Protein AF-A0A072TYT0-F1 (afdb_monomer_lite)

Foldseek 3Di:
DDDDDDPLPALDPDPPPDDDDDDDDDDDDDDPPPPDDDPDPPPPDPDDDDDDDDDDDDPDDPDQADEDDCPPAFWDFPDDPLVLLCVLCVVRVQPDHSVQLVVQLVVLVPDDDDPCQCPPDPSLNVQLVSNCSSRVDNDPVSSVVSVVCVVDPSRTGGPPCPVVVVVVCVVVVHHYD

InterPro domains:
  IPR036412 HAD-like superfamily [SSF56784] (63-174)
  IPR044924 HAD-superfamily hydrolase, subfamily IA, REG-2-like, capping domain superfamily [G3DSA:1.10.150.720] (79-151)

Organism: Medicago truncatula (NCBI:txid3880)

Sequence (177 aa):
MGTSYTVMMRCSPSNSLFKALKPNFRNSNLVPNSSLPFFSSTQINKGASRCSHSHGGGTGRAYDALLLDAGGTLLQLANPVEDTYATIGSKYGLTVNPAKIKQGFKRAFSAQWSEKLRYQGDGRPFWKFVVSEATGCGDEDFFEEVYEYYAKGDAWHLPNGAFDTMTLLKDAGGQIN

Structure (mmCIF, N/CA/C/O backbone):
data_AF-A0A072TYT0-F1
#
_entry.id   AF-A0A072TYT0-F1
#
loop_
_atom_site.group_PDB
_atom_site.id
_atom_site.type_symbol
_atom_site.label_atom_id
_atom_site.label_alt_id
_atom_site.label_comp_id
_atom_site.label_asym_id
_atom_site.label_entity_id
_atom_site.label_seq_id
_atom_site.pdbx_PDB_ins_code
_atom_site.Cartn_x
_atom_site.Cartn_y
_atom_site.Cartn_z
_atom_site.occupancy
_atom_site.B_iso_or_equiv
_atom_site.auth_seq_id
_atom_site.auth_comp_id
_atom_site.auth_asym_id
_atom_site.auth_atom_id
_atom_site.pdbx_PDB_model_num
ATOM 1 N N . MET A 1 1 ? 3.814 -3.051 45.768 1.00 38.78 1 MET A N 1
ATOM 2 C CA . MET A 1 1 ? 3.400 -3.643 44.478 1.00 38.78 1 MET A CA 1
ATOM 3 C C . MET A 1 1 ? 2.274 -2.787 43.925 1.00 38.78 1 MET A C 1
ATOM 5 O O . MET A 1 1 ? 1.134 -2.965 44.323 1.00 38.78 1 MET A O 1
ATOM 9 N N . GLY A 1 2 ? 2.615 -1.765 43.138 1.00 33.41 2 GLY A N 1
ATOM 10 C CA . GLY A 1 2 ? 1.630 -0.891 42.501 1.00 33.41 2 GLY A CA 1
ATOM 11 C C . GLY A 1 2 ? 1.344 -1.414 41.102 1.00 33.41 2 GLY A C 1
ATOM 12 O O . GLY A 1 2 ? 2.236 -1.412 40.259 1.00 33.41 2 GLY A O 1
ATOM 13 N N . THR A 1 3 ? 0.137 -1.914 40.873 1.00 35.81 3 THR A N 1
ATOM 14 C CA . THR A 1 3 ? -0.357 -2.271 39.544 1.00 35.81 3 THR A CA 1
ATOM 15 C C . THR A 1 3 ? -0.676 -0.986 38.785 1.00 35.81 3 THR A C 1
ATOM 17 O O . THR A 1 3 ? -1.641 -0.289 39.090 1.00 35.81 3 THR A O 1
ATOM 20 N N . SER A 1 4 ? 0.176 -0.647 37.817 1.00 33.88 4 SER A N 1
ATOM 21 C CA . SER A 1 4 ? -0.088 0.423 36.859 1.00 33.88 4 SER A CA 1
ATOM 22 C C . SER A 1 4 ? -1.063 -0.112 35.813 1.00 33.88 4 SER A C 1
ATOM 24 O O . SER A 1 4 ? -0.737 -1.038 35.072 1.00 33.88 4 SER A O 1
ATOM 26 N N . TYR A 1 5 ? -2.287 0.412 35.802 1.00 36.38 5 TYR A N 1
ATOM 27 C CA . TYR A 1 5 ? -3.292 0.070 34.803 1.00 36.38 5 TYR A CA 1
ATOM 28 C C . TYR A 1 5 ? -2.977 0.823 33.509 1.00 36.38 5 TYR A C 1
ATOM 30 O O . TYR A 1 5 ? -3.154 2.038 33.433 1.00 36.38 5 TYR A O 1
ATOM 38 N N . THR A 1 6 ? -2.526 0.100 32.486 1.00 38.19 6 THR A N 1
ATOM 39 C CA . THR A 1 6 ? -2.489 0.596 31.109 1.00 38.19 6 THR A CA 1
ATOM 40 C C . THR A 1 6 ? -3.921 0.907 30.675 1.00 38.19 6 THR A C 1
ATOM 42 O O . THR A 1 6 ? -4.765 0.011 30.591 1.00 38.19 6 THR A O 1
ATOM 45 N N . VAL A 1 7 ? -4.221 2.180 30.419 1.00 38.41 7 VAL A N 1
ATOM 46 C CA . VAL A 1 7 ? -5.467 2.585 29.762 1.00 38.41 7 VAL A CA 1
ATOM 47 C C . VAL A 1 7 ? -5.368 2.142 28.304 1.00 38.41 7 VAL A C 1
ATOM 49 O O . VAL A 1 7 ? -4.802 2.838 27.470 1.00 38.41 7 VAL A O 1
ATOM 52 N N . MET A 1 8 ? -5.905 0.960 28.003 1.00 41.47 8 MET A N 1
ATOM 53 C CA . MET A 1 8 ? -6.209 0.548 26.633 1.00 41.47 8 MET A CA 1
ATOM 54 C C . MET A 1 8 ? -7.236 1.540 26.074 1.00 41.47 8 MET A C 1
ATOM 56 O O . MET A 1 8 ? -8.411 1.490 26.459 1.00 41.47 8 MET A O 1
ATOM 60 N N . MET A 1 9 ? -6.821 2.440 25.177 1.00 50.81 9 MET A N 1
ATOM 61 C CA . MET A 1 9 ? -7.755 3.129 24.283 1.00 50.81 9 MET A CA 1
ATOM 62 C C . MET A 1 9 ? -8.353 2.071 23.354 1.00 50.81 9 MET A C 1
ATOM 64 O O . MET A 1 9 ? -7.876 1.830 22.253 1.00 50.81 9 MET A O 1
ATOM 68 N N . ARG A 1 10 ? -9.388 1.375 23.832 1.00 51.88 10 ARG A N 1
ATOM 69 C CA . ARG A 1 10 ? -10.108 0.376 23.042 1.00 51.88 10 ARG A CA 1
ATOM 70 C C . ARG A 1 10 ? -10.612 1.031 21.760 1.00 51.88 10 ARG A C 1
ATOM 72 O O . ARG A 1 10 ? -11.277 2.070 21.845 1.00 51.88 10 ARG A O 1
ATOM 79 N N . CYS A 1 11 ? -10.357 0.386 20.614 1.00 47.34 11 CYS A N 1
ATOM 80 C CA . CYS A 1 11 ? -11.014 0.697 19.347 1.00 47.34 11 CYS A CA 1
ATOM 81 C C . CYS A 1 11 ? -12.530 0.703 19.610 1.00 47.34 11 CYS A C 1
ATOM 83 O O . CYS A 1 11 ? -13.169 -0.338 19.776 1.00 47.34 11 CYS A O 1
ATOM 85 N N . SER A 1 12 ? -13.093 1.893 19.776 1.00 47.91 12 SER A N 1
ATOM 86 C CA . SER A 1 12 ? -14.506 2.052 20.082 1.00 47.91 12 SER A CA 1
ATOM 87 C C . SER A 1 12 ? -15.278 2.016 18.767 1.00 47.91 12 SER A C 1
ATOM 89 O O . SER A 1 12 ? -14.777 2.517 17.758 1.00 47.91 12 SER A O 1
ATOM 91 N N . PRO A 1 13 ? -16.508 1.478 18.737 1.00 42.19 13 PRO A N 1
ATOM 92 C CA . PRO A 1 13 ? -17.416 1.710 17.624 1.00 42.19 13 PRO A CA 1
ATOM 93 C C . PRO A 1 13 ? -17.869 3.179 17.673 1.00 42.19 13 PRO A C 1
ATOM 95 O O . PRO A 1 13 ? -18.940 3.513 18.175 1.00 42.19 13 PRO A O 1
ATOM 98 N N . SER A 1 14 ? -17.004 4.088 17.230 1.00 45.28 14 SER A N 1
ATOM 99 C CA . SER A 1 14 ? -17.229 5.528 17.316 1.00 45.28 14 SER A CA 1
ATOM 100 C C . SER A 1 14 ? -18.138 5.987 16.177 1.00 45.28 14 SER A C 1
ATOM 102 O O . SER A 1 14 ? -17.724 6.059 15.022 1.00 45.28 14 SER A O 1
ATOM 104 N N . ASN A 1 15 ? -19.376 6.354 16.519 1.00 41.38 15 ASN A N 1
ATOM 105 C CA . ASN A 1 15 ? -20.194 7.271 15.728 1.00 41.38 15 ASN A CA 1
ATOM 106 C C . ASN A 1 15 ? -19.494 8.638 15.701 1.00 41.38 15 ASN A C 1
ATOM 108 O O . ASN A 1 15 ? -19.655 9.443 16.619 1.00 41.38 15 ASN A O 1
ATOM 112 N N . SER A 1 16 ? -18.713 8.914 14.660 1.00 42.22 16 SER A N 1
ATOM 113 C CA . SER A 1 16 ? -18.152 10.242 14.423 1.00 42.22 16 SER A CA 1
ATOM 114 C C . SER A 1 16 ? -19.252 11.198 13.942 1.00 42.22 16 SER A C 1
ATOM 116 O O . SER A 1 16 ? -19.535 11.341 12.754 1.00 42.22 16 SER A O 1
ATOM 118 N N . LEU A 1 17 ? -19.901 11.869 14.897 1.00 37.41 17 LEU A N 1
ATOM 119 C CA . LEU A 1 17 ? -20.745 13.038 14.651 1.00 37.41 17 LEU A CA 1
ATOM 120 C C . LEU A 1 17 ? -19.859 14.252 14.334 1.00 37.41 17 LEU A C 1
ATOM 122 O O . LEU A 1 17 ? -19.631 15.107 15.187 1.00 37.41 17 LEU A O 1
ATOM 126 N N . PHE A 1 18 ? -19.399 14.362 13.089 1.00 41.69 18 PHE A N 1
ATOM 127 C CA . PHE A 1 18 ? -18.968 15.645 12.536 1.00 41.69 18 PHE A CA 1
ATOM 128 C C . PHE A 1 18 ? -20.063 16.181 11.614 1.00 41.69 18 PHE A C 1
ATOM 130 O O . PHE A 1 18 ? -20.494 15.526 10.665 1.00 41.69 18 PHE A O 1
ATOM 137 N N . LYS A 1 19 ? -20.571 17.371 11.957 1.00 34.31 19 LYS A N 1
ATOM 138 C CA . LYS A 1 19 ? -21.636 18.076 11.237 1.00 34.31 19 LYS A CA 1
ATOM 139 C C . LYS A 1 19 ? -21.256 18.245 9.766 1.00 34.31 19 LYS A C 1
ATOM 141 O O . LYS A 1 19 ? -20.299 18.939 9.437 1.00 34.31 19 LYS A O 1
ATOM 146 N N . ALA A 1 20 ? -22.065 17.650 8.896 1.00 32.47 20 ALA A N 1
ATOM 147 C CA . ALA A 1 20 ? -22.017 17.861 7.461 1.00 32.47 20 ALA A CA 1
ATOM 148 C C . ALA A 1 20 ? -22.417 19.305 7.125 1.00 32.47 20 ALA A C 1
ATOM 150 O O . ALA A 1 20 ? -23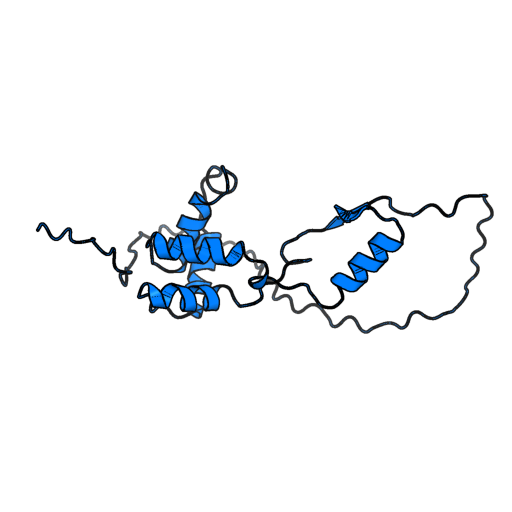.586 19.677 7.236 1.00 32.47 20 ALA A O 1
ATOM 151 N N . LEU A 1 21 ? -21.460 20.105 6.663 1.00 35.94 21 LEU A N 1
ATOM 152 C CA . LEU A 1 21 ? -21.752 21.259 5.821 1.00 35.94 21 LEU A CA 1
ATOM 153 C C . LEU A 1 21 ? -21.708 20.774 4.369 1.00 35.94 21 LEU A C 1
ATOM 155 O O . LEU A 1 21 ? -20.644 20.477 3.834 1.00 35.94 21 LEU A O 1
ATOM 159 N N . LYS A 1 22 ? -22.883 20.644 3.740 1.00 42.59 22 LYS A N 1
ATOM 160 C CA . LYS A 1 22 ? -22.979 20.484 2.280 1.00 42.59 22 LYS A CA 1
ATOM 161 C C . LYS A 1 22 ? -22.523 21.789 1.618 1.00 42.59 22 LYS A C 1
ATOM 163 O O . LYS A 1 22 ? -22.939 22.857 2.068 1.00 42.59 22 LYS A O 1
ATOM 168 N N . PRO A 1 23 ? -21.789 21.709 0.497 1.00 33.16 23 PRO A N 1
ATOM 169 C CA . PRO A 1 23 ? -22.447 22.142 -0.734 1.00 33.16 23 PRO A CA 1
ATOM 170 C C . PRO A 1 23 ? -22.116 21.318 -1.994 1.00 33.16 23 PRO A C 1
ATOM 172 O O . PRO A 1 23 ? -21.015 20.828 -2.201 1.00 33.16 23 PRO A O 1
ATOM 175 N N . ASN A 1 24 ? -23.160 21.222 -2.818 1.00 30.12 24 ASN A N 1
ATOM 176 C CA . ASN A 1 24 ? -23.264 21.092 -4.274 1.00 30.12 24 ASN A CA 1
ATOM 177 C C . ASN A 1 24 ? -22.165 20.396 -5.096 1.00 30.12 24 ASN A C 1
ATOM 179 O O . ASN A 1 24 ? -21.070 20.898 -5.329 1.00 30.12 24 ASN A O 1
ATOM 183 N N . PHE A 1 25 ? -22.613 19.286 -5.680 1.00 35.62 25 PHE A N 1
ATOM 184 C CA . PHE A 1 25 ? -22.009 18.500 -6.742 1.00 35.62 25 PHE A CA 1
ATOM 185 C C . PHE A 1 25 ? -21.487 19.338 -7.921 1.00 35.62 25 PHE A C 1
ATOM 187 O O . PHE A 1 25 ? -22.248 20.023 -8.606 1.00 35.62 25 PHE A O 1
ATOM 194 N N . ARG A 1 26 ? -20.212 19.129 -8.258 1.00 30.28 26 ARG A N 1
ATOM 195 C CA . ARG A 1 26 ? -19.768 19.042 -9.652 1.00 30.28 26 ARG A CA 1
ATOM 196 C C . ARG A 1 26 ? -19.045 17.717 -9.839 1.00 30.28 26 ARG A C 1
ATOM 198 O O . ARG A 1 26 ? -18.114 17.386 -9.117 1.00 30.28 26 ARG A O 1
ATOM 205 N N . ASN A 1 27 ? -19.578 16.949 -10.776 1.00 37.03 27 ASN A N 1
ATOM 206 C CA . ASN A 1 27 ? -19.168 15.604 -11.124 1.00 37.03 27 ASN A CA 1
ATOM 207 C C . ASN A 1 27 ? -17.787 15.649 -11.793 1.00 37.03 27 ASN A C 1
ATOM 209 O O . ASN A 1 27 ? -17.645 16.245 -12.858 1.00 37.03 27 ASN A O 1
ATOM 213 N N . SER A 1 28 ? -16.797 14.984 -11.211 1.00 31.64 28 SER A N 1
ATOM 214 C CA . SER A 1 28 ? -15.591 14.564 -11.924 1.00 31.64 28 SER A CA 1
ATOM 215 C C . SER A 1 28 ? -15.431 13.067 -11.699 1.00 31.64 28 SER A C 1
ATOM 217 O O . SER A 1 28 ? -14.848 12.615 -10.717 1.00 31.64 28 SER A O 1
ATOM 219 N N . ASN A 1 29 ? -16.041 12.306 -12.608 1.00 39.91 29 ASN A N 1
ATOM 220 C CA . ASN A 1 29 ? -15.828 10.875 -12.761 1.00 39.91 29 ASN A CA 1
ATOM 221 C C . ASN A 1 29 ? -14.350 10.621 -13.061 1.00 39.91 29 ASN A C 1
ATOM 223 O O . ASN A 1 29 ? -13.937 10.800 -14.200 1.00 39.91 29 ASN A O 1
ATOM 227 N N . LEU A 1 30 ? -13.579 10.168 -12.077 1.00 33.78 30 LEU A N 1
ATOM 228 C CA . LEU A 1 30 ? -12.327 9.450 -12.312 1.00 33.78 30 LEU A CA 1
ATOM 229 C C . LEU A 1 30 ? -12.187 8.358 -11.256 1.00 33.78 30 LEU A C 1
ATOM 231 O O . LEU A 1 30 ? -11.490 8.487 -10.256 1.00 33.78 30 LEU A O 1
ATOM 235 N N . VAL A 1 31 ? -12.880 7.255 -11.509 1.00 49.81 31 VAL A N 1
ATOM 236 C CA . VAL A 1 31 ? -12.390 5.945 -11.099 1.00 49.81 31 VAL A CA 1
ATOM 237 C C . VAL A 1 31 ? -11.995 5.249 -12.394 1.00 49.81 31 VAL A C 1
ATOM 239 O O . VAL A 1 31 ? -12.890 4.839 -13.133 1.00 49.81 31 VAL A O 1
ATOM 242 N N . PRO A 1 32 ? -10.707 5.094 -12.726 1.00 37.94 32 PRO A N 1
ATOM 243 C CA . PRO A 1 32 ? -10.327 4.077 -13.676 1.00 37.94 32 PRO A CA 1
ATOM 244 C C . PRO A 1 32 ? -10.191 2.782 -12.885 1.00 37.94 32 PRO A C 1
ATOM 246 O O . PRO A 1 32 ? -9.249 2.566 -12.127 1.00 37.94 32 PRO A O 1
ATOM 249 N N . ASN A 1 33 ? -11.191 1.930 -13.064 1.00 39.81 33 ASN A N 1
ATOM 250 C CA . ASN A 1 33 ? -11.026 0.495 -12.965 1.00 39.81 33 ASN A CA 1
ATOM 251 C C . ASN A 1 33 ? -9.893 0.122 -13.940 1.00 39.81 33 ASN A C 1
ATOM 253 O O . ASN A 1 33 ? -10.076 0.236 -15.152 1.00 39.81 33 ASN A O 1
ATOM 257 N N . SER A 1 34 ? -8.706 -0.232 -13.450 1.00 37.91 34 SER A N 1
ATOM 258 C CA . SER A 1 34 ? -7.569 -0.605 -14.298 1.00 37.91 34 SER A CA 1
ATOM 259 C C . SER A 1 34 ? -7.720 -2.045 -14.789 1.00 37.91 34 SER A C 1
ATOM 261 O O . SER A 1 34 ? -6.940 -2.936 -14.470 1.00 37.91 34 SER A O 1
ATOM 263 N N . SER A 1 35 ? -8.742 -2.281 -15.608 1.00 41.22 35 SER A N 1
ATOM 264 C CA . SER A 1 35 ? -8.712 -3.376 -16.575 1.00 41.22 35 SER A CA 1
ATOM 265 C C . SER A 1 35 ? -7.863 -2.898 -17.751 1.00 41.22 35 SER A C 1
ATOM 267 O O . SER A 1 35 ? -8.382 -2.315 -18.701 1.00 41.22 35 SER A O 1
ATOM 269 N N . LEU A 1 36 ? -6.541 -3.054 -17.656 1.00 41.66 36 LEU A N 1
ATOM 270 C CA . LEU A 1 36 ? -5.680 -2.853 -18.818 1.00 41.66 36 LEU A CA 1
ATOM 271 C C . LEU A 1 36 ? -5.928 -3.990 -19.823 1.00 41.66 36 LEU A C 1
ATOM 273 O O . LEU A 1 36 ? -6.156 -5.131 -19.412 1.00 41.66 36 LEU A O 1
ATOM 277 N N . PRO A 1 37 ? -5.923 -3.694 -21.132 1.00 32.41 37 PRO A N 1
ATOM 278 C CA . PRO A 1 37 ? -6.161 -4.695 -22.154 1.00 32.41 37 PRO A CA 1
ATOM 279 C C . PRO A 1 37 ? -5.028 -5.721 -22.135 1.00 32.41 37 PRO A C 1
ATOM 281 O O . PRO A 1 37 ? -3.860 -5.393 -21.933 1.00 32.41 37 PRO A O 1
ATOM 284 N N . PHE A 1 38 ? -5.399 -6.975 -22.362 1.00 34.44 38 PHE A N 1
ATOM 285 C CA . PHE A 1 38 ? -4.483 -8.077 -22.604 1.00 34.44 38 PHE A CA 1
ATOM 286 C C . PHE A 1 38 ? -3.583 -7.703 -23.793 1.00 34.44 38 PHE A C 1
ATOM 288 O O . PHE A 1 38 ? -4.027 -7.732 -24.942 1.00 34.44 38 PHE A O 1
ATOM 295 N N . PHE A 1 39 ? -2.334 -7.309 -23.535 1.00 35.72 39 PHE A N 1
ATOM 296 C CA . PHE A 1 39 ? -1.347 -7.160 -24.598 1.00 35.72 39 PHE A CA 1
ATOM 297 C C . PHE A 1 39 ? -1.020 -8.560 -25.110 1.00 35.72 39 PHE A C 1
ATOM 299 O O . PHE A 1 39 ? -0.247 -9.309 -24.516 1.00 35.72 39 PHE A O 1
ATOM 306 N N . SER A 1 40 ? -1.682 -8.930 -26.206 1.00 35.31 40 SER A N 1
ATOM 307 C CA . SER A 1 40 ? -1.313 -10.087 -27.006 1.00 35.31 40 SER A CA 1
ATOM 308 C C . SER A 1 40 ? 0.155 -9.942 -27.397 1.00 35.31 40 SER A C 1
ATOM 310 O O . SER A 1 40 ? 0.556 -8.921 -27.957 1.00 35.31 40 SER A O 1
ATOM 312 N N . SER A 1 41 ? 0.957 -10.952 -27.059 1.00 41.53 41 SER A N 1
ATOM 313 C CA . SER A 1 41 ? 2.341 -11.081 -27.499 1.00 41.53 41 SER A CA 1
ATOM 314 C C . SER A 1 41 ? 2.372 -11.075 -29.028 1.00 41.53 41 SER A C 1
ATOM 316 O O . SER A 1 41 ? 2.152 -12.099 -29.676 1.00 41.53 41 SER A O 1
ATOM 318 N N . THR A 1 42 ? 2.640 -9.921 -29.635 1.00 38.16 42 THR A N 1
ATOM 319 C CA . THR A 1 42 ? 3.088 -9.907 -31.022 1.00 38.16 42 THR A CA 1
ATOM 320 C C . THR A 1 42 ? 4.511 -10.437 -31.030 1.00 38.16 42 THR A C 1
ATOM 322 O O . THR A 1 42 ? 5.445 -9.764 -30.596 1.00 38.16 42 THR A O 1
ATOM 325 N N . GLN A 1 43 ? 4.634 -11.678 -31.497 1.00 41.25 43 GLN A N 1
ATOM 326 C CA . GLN A 1 43 ? 5.873 -12.329 -31.896 1.00 41.25 43 GLN A CA 1
ATOM 327 C C . GLN A 1 43 ? 6.815 -11.322 -32.565 1.00 41.25 43 GLN A C 1
ATOM 329 O O . GLN A 1 43 ? 6.459 -10.691 -33.564 1.00 41.25 43 GLN A O 1
ATOM 334 N N . ILE A 1 44 ? 8.024 -11.191 -32.018 1.00 45.22 44 ILE A N 1
ATOM 335 C CA . ILE A 1 44 ? 9.119 -10.458 -32.649 1.00 45.22 44 ILE A CA 1
ATOM 336 C C . ILE A 1 44 ? 9.464 -11.214 -33.936 1.00 45.22 44 ILE A C 1
ATOM 338 O O . ILE A 1 44 ? 10.207 -12.196 -33.932 1.00 45.22 44 ILE A O 1
ATOM 342 N N . ASN A 1 45 ? 8.871 -10.783 -35.048 1.00 39.34 45 ASN A N 1
ATOM 343 C CA . ASN A 1 45 ? 9.208 -11.280 -36.370 1.00 39.34 45 ASN A CA 1
ATOM 344 C C . ASN A 1 45 ? 10.677 -10.953 -36.657 1.00 39.34 45 ASN A C 1
ATOM 346 O O . ASN A 1 45 ? 11.061 -9.789 -36.772 1.00 39.34 45 ASN A O 1
ATOM 350 N N . LYS A 1 46 ? 11.495 -11.998 -36.826 1.00 43.22 46 LYS A N 1
ATOM 351 C CA . LYS A 1 46 ? 12.814 -11.920 -37.466 1.00 43.22 46 LYS A CA 1
ATOM 352 C C . LYS A 1 46 ? 12.615 -11.628 -38.958 1.00 43.22 46 LYS A C 1
ATOM 354 O O . LYS A 1 46 ? 12.724 -12.517 -39.793 1.00 43.22 46 LYS A O 1
ATOM 359 N N . GLY A 1 47 ? 12.272 -10.387 -39.287 1.00 34.06 47 GLY A N 1
ATOM 360 C CA . GLY A 1 47 ? 12.118 -9.902 -40.655 1.00 34.06 47 GLY A CA 1
ATOM 361 C C . GLY A 1 47 ? 13.033 -8.710 -40.884 1.00 34.06 47 GLY A C 1
ATOM 362 O O . GLY A 1 47 ? 12.694 -7.587 -40.525 1.00 34.06 47 GLY A O 1
ATOM 363 N N . ALA A 1 48 ? 14.204 -8.959 -41.467 1.00 49.12 48 ALA A N 1
ATOM 364 C CA . ALA A 1 48 ? 15.156 -7.926 -41.849 1.00 49.12 48 ALA A CA 1
ATOM 365 C C . ALA A 1 48 ? 14.551 -7.005 -42.924 1.00 49.12 48 ALA A C 1
ATOM 367 O O . ALA A 1 48 ? 14.584 -7.322 -44.111 1.00 49.12 48 ALA A O 1
ATOM 368 N N . SER A 1 49 ? 14.032 -5.847 -42.513 1.00 41.03 49 SER A N 1
ATOM 369 C CA . SER A 1 49 ? 13.753 -4.731 -43.419 1.00 41.03 49 SER A CA 1
ATOM 370 C C . SER A 1 49 ? 14.916 -3.749 -43.349 1.00 41.03 49 SER A C 1
ATOM 372 O O . SER A 1 49 ? 15.111 -3.048 -42.359 1.00 41.03 49 SER A O 1
ATOM 374 N N . ARG A 1 50 ? 15.736 -3.756 -44.404 1.00 44.16 50 ARG A N 1
ATOM 375 C CA . ARG A 1 50 ? 16.819 -2.792 -44.612 1.00 44.16 50 ARG A CA 1
ATOM 376 C C . ARG A 1 50 ? 16.209 -1.454 -45.021 1.00 44.16 50 ARG A C 1
ATOM 378 O O . ARG A 1 50 ? 15.825 -1.293 -46.174 1.00 44.16 50 ARG A O 1
ATOM 385 N N . CYS A 1 51 ? 16.184 -0.499 -44.100 1.00 32.69 51 CYS A N 1
ATOM 386 C CA . CYS A 1 51 ? 16.112 0.917 -44.441 1.00 32.69 51 CYS A CA 1
ATOM 387 C C . CYS A 1 51 ? 17.527 1.483 -44.322 1.00 32.69 51 CYS A C 1
ATOM 389 O O . CYS A 1 51 ? 18.080 1.610 -43.230 1.00 32.69 51 CYS A O 1
ATOM 391 N N . SER A 1 52 ? 18.146 1.732 -45.471 1.00 42.25 52 SER A N 1
ATOM 392 C CA . SER A 1 52 ? 19.501 2.255 -45.583 1.00 42.25 52 SER A CA 1
ATOM 393 C C . SER A 1 52 ? 19.497 3.768 -45.375 1.00 42.25 52 SER A C 1
ATOM 395 O O . SER A 1 52 ? 19.178 4.515 -46.294 1.00 42.25 52 SER A O 1
ATOM 397 N N . HIS A 1 53 ? 19.909 4.216 -44.191 1.00 40.19 53 HIS A N 1
ATOM 398 C CA . HIS A 1 53 ? 20.440 5.563 -44.008 1.00 40.19 53 HIS A CA 1
ATOM 399 C C . HIS A 1 53 ? 21.952 5.465 -43.840 1.00 40.19 53 HIS A C 1
ATOM 401 O O . HIS A 1 53 ? 22.475 5.073 -42.801 1.00 40.19 53 HIS A O 1
ATOM 407 N N . SER A 1 54 ? 22.657 5.789 -44.917 1.00 45.88 54 SER A N 1
ATOM 408 C CA . SER A 1 54 ? 24.086 6.059 -44.910 1.00 45.88 54 SER A CA 1
ATOM 409 C C . SER A 1 54 ? 24.332 7.385 -44.196 1.00 45.88 54 SER A C 1
ATOM 411 O O . SER A 1 54 ? 24.047 8.414 -44.795 1.00 45.88 54 SER A O 1
ATOM 413 N N . HIS A 1 55 ? 24.827 7.349 -42.956 1.00 43.03 55 HIS A N 1
ATOM 414 C CA . HIS A 1 55 ? 25.768 8.289 -42.320 1.00 43.03 55 HIS A CA 1
ATOM 415 C C . HIS A 1 55 ? 26.457 7.515 -41.175 1.00 43.03 55 HIS A C 1
ATOM 417 O O . HIS A 1 55 ? 25.845 6.661 -40.539 1.00 43.03 55 HIS A O 1
ATOM 423 N N . GLY A 1 56 ? 27.767 7.701 -41.024 1.00 40.94 56 GLY A N 1
ATOM 424 C CA . GLY A 1 56 ? 28.670 6.732 -40.402 1.00 40.94 56 GLY A CA 1
ATOM 425 C C . GLY A 1 56 ? 28.587 6.561 -38.879 1.00 40.94 56 GLY A C 1
ATOM 426 O O . GLY A 1 56 ? 28.210 7.463 -38.146 1.00 40.94 56 GLY A O 1
ATOM 427 N N . GLY A 1 57 ? 29.043 5.382 -38.439 1.00 46.44 57 GLY A N 1
ATOM 428 C CA . GLY A 1 57 ? 29.891 5.201 -37.255 1.00 46.44 57 GLY A CA 1
ATOM 429 C C . GLY A 1 57 ? 29.334 5.630 -35.899 1.00 46.44 57 GLY A C 1
ATOM 430 O O . GLY A 1 57 ? 29.828 6.580 -35.308 1.00 46.44 57 GLY A O 1
ATOM 431 N N . GLY A 1 58 ? 28.394 4.855 -35.361 1.00 48.16 58 GLY A N 1
ATOM 432 C CA . GLY A 1 58 ? 28.031 4.907 -33.947 1.00 48.16 58 GLY A CA 1
ATOM 433 C C . GLY A 1 58 ? 26.666 4.286 -33.711 1.00 48.16 58 GLY A C 1
ATOM 434 O O . GLY A 1 58 ? 25.648 4.947 -33.877 1.00 48.16 58 GLY A O 1
ATOM 435 N N . THR A 1 59 ? 26.615 3.017 -33.313 1.00 58.41 59 THR A N 1
ATOM 436 C CA . THR A 1 59 ? 25.393 2.401 -32.773 1.00 58.41 59 THR A CA 1
ATOM 437 C C . THR A 1 59 ? 25.152 2.948 -31.362 1.00 58.41 59 THR A C 1
ATOM 439 O O . THR A 1 59 ? 25.331 2.244 -30.369 1.00 58.41 59 THR A O 1
ATOM 442 N N . GLY A 1 60 ? 24.864 4.246 -31.265 1.00 63.41 60 GLY A N 1
ATOM 443 C CA . GLY A 1 60 ? 24.510 4.912 -30.018 1.00 63.41 60 GLY A CA 1
ATOM 444 C C . GLY A 1 60 ? 23.100 4.517 -29.595 1.00 63.41 60 GLY A C 1
ATOM 445 O O . GLY A 1 60 ? 22.224 4.308 -30.436 1.00 63.41 60 GLY A O 1
ATOM 446 N N . ARG A 1 61 ? 22.876 4.384 -28.288 1.00 70.25 61 ARG A N 1
ATOM 447 C CA . ARG A 1 61 ? 21.535 4.154 -27.745 1.00 70.25 61 ARG A CA 1
ATOM 448 C C . ARG A 1 61 ? 20.666 5.379 -28.036 1.00 70.25 61 ARG A C 1
ATOM 450 O O . ARG A 1 61 ? 21.150 6.500 -27.966 1.00 70.25 61 ARG A O 1
ATOM 457 N N . ALA A 1 62 ? 19.387 5.164 -28.346 1.00 84.06 62 ALA A N 1
ATOM 458 C CA . ALA A 1 62 ? 18.448 6.268 -28.574 1.00 84.06 62 ALA A CA 1
ATOM 459 C C . ALA A 1 62 ? 18.160 7.073 -27.291 1.00 84.06 62 ALA A C 1
ATOM 461 O O . ALA A 1 62 ? 17.766 8.232 -27.372 1.00 84.06 62 ALA A O 1
ATOM 462 N N . TYR A 1 63 ? 18.364 6.449 -26.125 1.00 85.06 63 TYR A N 1
ATOM 463 C CA . TYR A 1 63 ? 18.161 7.036 -24.805 1.00 85.06 63 TYR A CA 1
ATOM 464 C C . TYR A 1 63 ? 19.275 6.592 -23.855 1.00 85.06 63 TYR A C 1
ATOM 466 O O . TYR A 1 63 ? 19.694 5.430 -23.877 1.00 85.06 63 TYR A O 1
ATOM 474 N N . ASP A 1 64 ? 19.717 7.510 -22.997 1.00 85.44 64 ASP A N 1
ATOM 475 C CA . ASP A 1 64 ? 20.802 7.266 -22.041 1.00 85.44 64 ASP A CA 1
ATOM 476 C C . ASP A 1 64 ? 20.305 6.686 -20.709 1.00 85.44 64 ASP A C 1
ATOM 478 O O . ASP A 1 64 ? 21.005 5.884 -20.081 1.00 85.44 64 ASP A O 1
ATOM 482 N N . ALA A 1 65 ? 19.085 7.051 -20.298 1.00 89.19 65 ALA A N 1
ATOM 483 C CA . ALA A 1 65 ? 18.484 6.623 -19.041 1.00 89.19 65 ALA A CA 1
ATOM 484 C C . ALA A 1 65 ? 16.966 6.416 -19.141 1.00 89.19 65 ALA A C 1
ATOM 486 O O . ALA A 1 65 ? 16.290 7.045 -19.960 1.00 89.19 65 ALA A O 1
ATOM 487 N N . LEU A 1 66 ? 16.441 5.561 -18.261 1.00 91.06 66 LEU A N 1
ATOM 488 C CA . LEU A 1 66 ? 15.014 5.345 -18.037 1.00 91.06 66 LEU A CA 1
ATOM 489 C C . LEU A 1 66 ? 14.684 5.640 -16.570 1.00 91.06 66 LEU A C 1
ATOM 491 O O . LEU A 1 66 ? 15.315 5.076 -15.679 1.00 91.06 66 LEU A O 1
ATOM 495 N N . LEU A 1 67 ? 13.694 6.507 -16.343 1.00 92.44 67 LEU A N 1
ATOM 496 C CA . LEU A 1 67 ? 13.140 6.789 -15.018 1.00 92.44 67 LEU A CA 1
ATOM 497 C C . LEU A 1 67 ? 11.853 5.998 -14.835 1.00 92.44 67 LEU A C 1
ATOM 499 O O . LEU A 1 67 ? 10.963 6.064 -15.691 1.00 92.44 67 LEU A O 1
ATOM 503 N N . LEU A 1 68 ? 11.756 5.265 -13.732 1.00 92.19 68 LEU A N 1
ATOM 504 C CA . LEU A 1 68 ? 10.598 4.432 -13.432 1.00 92.19 68 LEU A CA 1
ATOM 505 C C . LEU A 1 68 ? 9.942 4.886 -12.137 1.00 92.19 68 LEU A C 1
ATOM 507 O O . LEU A 1 68 ? 10.605 5.099 -11.127 1.00 92.19 68 LEU A O 1
ATOM 511 N N . ASP A 1 69 ? 8.616 4.985 -12.161 1.00 94.12 69 ASP A N 1
ATOM 512 C CA . ASP A 1 69 ? 7.870 5.059 -10.913 1.00 94.12 69 ASP A CA 1
ATOM 513 C C . ASP A 1 69 ? 8.021 3.734 -10.150 1.00 94.12 69 ASP A C 1
ATOM 515 O O . ASP A 1 69 ? 8.121 2.652 -10.739 1.00 94.12 69 ASP A O 1
ATOM 519 N N . ALA A 1 70 ? 8.027 3.813 -8.825 1.00 93.62 70 ALA A N 1
ATOM 520 C CA . ALA A 1 70 ? 8.059 2.633 -7.982 1.00 93.62 70 ALA A CA 1
ATOM 521 C C . ALA A 1 70 ? 6.639 2.094 -7.790 1.00 93.62 70 ALA A C 1
ATOM 523 O O . ALA A 1 70 ? 6.340 0.969 -8.187 1.00 93.62 70 ALA A O 1
ATOM 524 N N . GLY A 1 71 ? 5.746 2.894 -7.205 1.00 92.81 71 GLY A N 1
ATOM 525 C CA . GLY A 1 71 ? 4.411 2.450 -6.808 1.00 92.81 71 GLY A CA 1
ATOM 526 C C . GLY A 1 71 ? 3.502 2.208 -8.009 1.00 92.81 71 GLY A C 1
ATOM 527 O O . GLY A 1 71 ? 3.366 3.058 -8.876 1.00 92.81 71 GLY A O 1
ATOM 528 N N . GLY A 1 72 ? 2.869 1.039 -8.096 1.00 89.31 72 GLY A N 1
ATOM 529 C CA . GLY A 1 72 ? 1.938 0.740 -9.192 1.00 89.31 72 GLY A CA 1
ATOM 530 C C . GLY A 1 72 ? 2.601 0.477 -10.551 1.00 89.31 72 GLY A C 1
ATOM 531 O O . GLY A 1 72 ? 1.924 -0.032 -11.445 1.00 89.31 72 GLY A O 1
ATOM 532 N N . THR A 1 73 ? 3.910 0.713 -10.684 1.00 94.81 73 THR A N 1
ATOM 533 C CA . THR A 1 73 ? 4.725 0.282 -11.829 1.00 94.81 73 THR A CA 1
ATOM 534 C C . THR A 1 73 ? 5.606 -0.903 -11.447 1.00 94.81 73 THR A C 1
ATOM 536 O O . THR A 1 73 ? 5.419 -1.982 -11.999 1.00 94.81 73 THR A O 1
ATOM 539 N N . LEU A 1 74 ? 6.516 -0.756 -10.478 1.00 95.31 74 LEU A N 1
ATOM 540 C CA . LEU A 1 74 ? 7.396 -1.842 -10.023 1.00 95.31 74 LEU A CA 1
ATOM 541 C C . LEU A 1 74 ? 6.882 -2.535 -8.763 1.00 95.31 74 LEU A C 1
ATOM 543 O O . LEU A 1 74 ? 6.975 -3.749 -8.660 1.00 95.31 74 LEU A O 1
ATOM 547 N N . LEU A 1 75 ? 6.334 -1.788 -7.811 1.00 96.50 75 LEU A N 1
ATOM 548 C CA . LEU A 1 75 ? 5.865 -2.308 -6.535 1.00 96.50 75 LEU A CA 1
ATOM 549 C C . LEU A 1 75 ? 4.345 -2.432 -6.560 1.00 96.50 75 LEU A C 1
ATOM 551 O O . LEU A 1 75 ? 3.621 -1.433 -6.612 1.00 96.50 75 LEU A O 1
ATOM 555 N N . GLN A 1 76 ? 3.879 -3.677 -6.522 1.00 97.38 76 GLN A N 1
ATOM 556 C CA . GLN A 1 76 ? 2.476 -4.045 -6.376 1.00 97.38 76 GLN A CA 1
ATOM 557 C C . GLN A 1 76 ? 2.243 -4.599 -4.976 1.00 97.38 76 GLN A C 1
ATOM 559 O O . GLN A 1 76 ? 3.127 -5.224 -4.391 1.00 97.38 76 GLN A O 1
ATOM 564 N N . LEU A 1 77 ? 1.052 -4.372 -4.434 1.00 97.50 77 LEU A N 1
ATOM 565 C CA . LEU A 1 77 ? 0.679 -4.893 -3.125 1.00 97.50 77 LEU A CA 1
ATOM 566 C C . LEU A 1 77 ? 0.557 -6.419 -3.170 1.00 97.50 77 LEU A C 1
ATOM 568 O O . LEU A 1 77 ? -0.205 -6.946 -3.977 1.00 97.50 77 LEU A O 1
ATOM 572 N N . ALA A 1 78 ? 1.245 -7.115 -2.263 1.00 97.19 78 ALA A N 1
ATOM 573 C CA . ALA A 1 78 ? 1.116 -8.569 -2.122 1.00 97.19 78 ALA A CA 1
ATOM 574 C C . ALA A 1 78 ? -0.278 -8.987 -1.636 1.00 97.19 78 ALA A C 1
ATOM 576 O O . ALA A 1 78 ? -0.785 -10.037 -2.023 1.00 97.19 78 ALA A O 1
ATOM 577 N N . ASN A 1 79 ? -0.908 -8.146 -0.815 1.00 97.31 79 ASN A N 1
ATOM 578 C CA . ASN A 1 79 ? -2.258 -8.346 -0.302 1.00 97.31 79 ASN A CA 1
ATOM 579 C C . ASN A 1 79 ? -3.060 -7.040 -0.393 1.00 97.31 79 ASN A C 1
ATOM 581 O O . ASN A 1 79 ? -2.472 -5.958 -0.284 1.00 97.31 79 ASN A O 1
ATOM 585 N N . PRO A 1 80 ? -4.395 -7.097 -0.553 1.00 97.69 80 PRO A N 1
ATOM 586 C CA . PRO A 1 80 ? -5.232 -5.904 -0.506 1.00 97.69 80 PRO A CA 1
ATOM 587 C C . PRO A 1 80 ? -5.041 -5.137 0.808 1.00 97.69 80 PRO A C 1
ATOM 589 O O . PRO A 1 80 ? -5.039 -5.731 1.885 1.00 97.69 80 PRO A O 1
ATOM 592 N N . VAL A 1 81 ? -4.921 -3.807 0.723 1.00 97.62 81 VAL A N 1
ATOM 593 C CA . VAL A 1 81 ? -4.685 -2.937 1.892 1.00 97.62 81 VAL A CA 1
ATOM 594 C C . VAL A 1 81 ? -5.726 -3.193 2.975 1.00 97.62 81 VAL A C 1
ATOM 596 O O . VAL A 1 81 ? -5.394 -3.400 4.136 1.00 97.62 81 VAL A O 1
ATOM 599 N N . GLU A 1 82 ? -7.001 -3.221 2.607 1.00 98.00 82 GLU A N 1
ATOM 600 C CA . GLU A 1 82 ? -8.085 -3.428 3.558 1.00 98.00 82 GLU A CA 1
ATOM 601 C C . GLU A 1 82 ? -8.012 -4.763 4.317 1.00 98.00 82 GLU A C 1
ATOM 603 O O . GLU A 1 82 ? -8.361 -4.802 5.498 1.00 98.00 82 GLU A O 1
ATOM 608 N N . ASP A 1 83 ? -7.529 -5.826 3.671 1.00 98.12 83 ASP A N 1
ATOM 609 C CA . ASP A 1 83 ? -7.412 -7.156 4.272 1.00 98.12 83 ASP A CA 1
ATOM 610 C C . ASP A 1 83 ? -6.205 -7.221 5.211 1.00 98.12 83 ASP A C 1
ATOM 612 O O . ASP A 1 83 ? -6.314 -7.735 6.328 1.00 98.12 83 ASP A O 1
ATOM 616 N N . THR A 1 84 ? -5.076 -6.625 4.812 1.00 98.25 84 THR A N 1
ATOM 617 C CA . THR A 1 84 ? -3.891 -6.468 5.669 1.00 98.25 84 THR A CA 1
ATOM 618 C C . THR A 1 84 ? -4.244 -5.739 6.964 1.00 98.25 84 THR A C 1
ATOM 620 O O . THR A 1 84 ? -3.923 -6.212 8.055 1.00 98.25 84 THR A O 1
ATOM 623 N N . TYR A 1 85 ? -4.955 -4.615 6.862 1.00 98.19 85 TYR A N 1
ATOM 624 C CA . TYR A 1 85 ? -5.330 -3.809 8.025 1.00 98.19 85 TYR A CA 1
ATOM 625 C C . TYR A 1 85 ? -6.339 -4.521 8.926 1.00 98.19 85 TYR A C 1
ATOM 627 O O . TYR A 1 85 ? -6.210 -4.447 10.145 1.00 98.19 85 TYR A O 1
ATOM 635 N N . ALA A 1 86 ? -7.318 -5.233 8.357 1.00 97.69 86 ALA A N 1
ATOM 636 C CA . ALA A 1 86 ? -8.240 -6.048 9.148 1.00 97.69 86 ALA A CA 1
ATOM 637 C C . ALA A 1 86 ? -7.501 -7.171 9.898 1.00 97.69 86 ALA A C 1
ATOM 639 O O . ALA A 1 86 ? -7.775 -7.412 11.073 1.00 97.69 86 ALA A O 1
ATOM 640 N N . THR A 1 87 ? -6.538 -7.817 9.237 1.00 97.75 87 THR A N 1
ATOM 641 C CA . THR A 1 87 ? -5.762 -8.936 9.794 1.00 97.75 87 THR A CA 1
ATOM 642 C C . THR A 1 87 ? -4.824 -8.489 10.913 1.00 97.75 87 THR A C 1
ATOM 644 O O . THR A 1 87 ? -4.775 -9.120 11.966 1.00 97.75 87 THR A O 1
ATOM 647 N N . ILE A 1 88 ? -4.082 -7.397 10.719 1.00 97.88 88 ILE A N 1
ATOM 648 C CA . ILE A 1 88 ? -3.219 -6.842 11.772 1.00 97.88 88 ILE A CA 1
ATOM 649 C C . ILE A 1 88 ? -4.090 -6.277 12.900 1.00 97.88 88 ILE A C 1
ATOM 651 O O . ILE A 1 88 ? -3.898 -6.607 14.070 1.00 97.88 88 ILE A O 1
ATOM 655 N N . GLY A 1 89 ? -5.115 -5.499 12.545 1.00 97.12 89 GLY A N 1
ATOM 656 C CA . GLY A 1 89 ? -5.997 -4.827 13.492 1.00 97.12 89 GLY A CA 1
ATOM 657 C C . GLY A 1 89 ? -6.769 -5.771 14.410 1.00 97.12 89 GLY A C 1
ATOM 658 O O . GLY A 1 89 ? -7.088 -5.382 15.534 1.00 97.12 89 GLY A O 1
ATOM 659 N N . SER A 1 90 ? -7.044 -7.018 14.006 1.00 96.88 90 SER A N 1
ATOM 660 C CA . SER A 1 90 ? -7.757 -7.969 14.870 1.00 96.88 90 SER A CA 1
ATOM 661 C C . SER A 1 90 ? -7.010 -8.257 16.176 1.00 96.88 90 SER A C 1
ATOM 663 O O . SER A 1 90 ? -7.649 -8.498 17.200 1.00 96.88 90 SER A O 1
ATOM 665 N N . LYS A 1 91 ? -5.670 -8.174 16.176 1.00 97.06 91 LYS A N 1
ATOM 666 C CA . LYS A 1 91 ? -4.834 -8.300 17.387 1.00 97.06 91 LYS A CA 1
ATOM 667 C C . LYS A 1 91 ? -5.105 -7.180 18.398 1.00 97.06 91 LYS A C 1
ATOM 669 O O . LYS A 1 91 ? -5.016 -7.399 19.601 1.00 97.06 91 LYS A O 1
ATOM 674 N N . TYR A 1 92 ? -5.503 -6.017 17.891 1.00 96.19 92 TYR A N 1
ATOM 675 C CA . TYR A 1 92 ? -5.807 -4.796 18.638 1.00 96.19 92 TYR A CA 1
ATOM 676 C C . TYR A 1 92 ? -7.314 -4.627 18.903 1.00 96.19 92 TYR A C 1
ATOM 678 O O . TYR A 1 92 ? -7.770 -3.589 19.378 1.00 96.19 92 TYR A O 1
ATOM 686 N N . GLY A 1 93 ? -8.119 -5.654 18.607 1.00 94.44 93 GLY A N 1
ATOM 687 C CA . GLY A 1 93 ? -9.568 -5.633 18.808 1.00 94.44 93 GLY A CA 1
ATOM 688 C C . GLY A 1 93 ? -10.356 -4.931 17.697 1.00 94.44 93 GLY A C 1
ATOM 689 O O . GLY A 1 93 ? -11.544 -4.653 17.882 1.00 94.44 93 GLY A O 1
ATOM 690 N N . LEU A 1 94 ? -9.742 -4.658 16.540 1.00 94.06 94 LEU A N 1
ATOM 691 C CA . LEU A 1 94 ? -10.461 -4.157 15.372 1.00 94.06 94 LEU A CA 1
ATOM 692 C C . LEU A 1 94 ? -11.418 -5.238 14.847 1.00 94.06 94 LEU A C 1
ATOM 694 O O . LEU A 1 94 ? -11.013 -6.351 14.525 1.00 94.06 94 LEU A O 1
ATOM 698 N N . THR A 1 95 ? -12.699 -4.892 14.731 1.00 93.06 95 THR A N 1
ATOM 699 C CA . THR A 1 95 ? -13.764 -5.785 14.224 1.00 93.06 95 THR A CA 1
ATOM 700 C C . THR A 1 95 ? -14.365 -5.294 12.904 1.00 93.06 95 THR A C 1
ATOM 702 O O . THR A 1 95 ? -15.379 -5.804 12.425 1.00 93.06 95 THR A O 1
ATOM 705 N N . VAL A 1 96 ? -13.753 -4.272 12.304 1.00 91.19 96 VAL A N 1
ATOM 706 C CA . VAL A 1 96 ? -14.249 -3.614 11.096 1.00 91.19 96 VAL A CA 1
ATOM 707 C C . VAL A 1 96 ? -13.966 -4.487 9.873 1.00 91.19 96 VAL A C 1
ATOM 709 O O . VAL A 1 96 ? -12.838 -4.897 9.632 1.00 91.19 96 VAL A O 1
ATOM 712 N N . ASN A 1 97 ? -14.999 -4.741 9.067 1.00 94.69 97 ASN A N 1
ATOM 713 C CA . ASN A 1 97 ? -14.871 -5.497 7.820 1.00 94.69 97 ASN A CA 1
ATOM 714 C C . ASN A 1 97 ? -13.967 -4.752 6.802 1.00 94.69 97 ASN A C 1
ATOM 716 O O . ASN A 1 97 ? -14.132 -3.534 6.649 1.00 94.69 97 ASN A O 1
ATOM 720 N N . PRO A 1 98 ? -13.102 -5.454 6.039 1.00 97.81 98 PRO A N 1
ATOM 721 C CA . PRO A 1 98 ? -12.268 -4.871 4.981 1.00 97.81 98 PRO A CA 1
ATOM 722 C C . PRO A 1 98 ? -12.991 -3.888 4.042 1.00 97.81 98 PRO A C 1
ATOM 724 O O . PRO A 1 98 ? -12.498 -2.795 3.763 1.00 97.81 98 PRO A O 1
ATOM 727 N N . ALA A 1 99 ? -14.226 -4.176 3.621 1.00 97.69 99 ALA A N 1
ATOM 728 C CA . ALA A 1 99 ? -14.995 -3.274 2.758 1.00 97.69 99 ALA A CA 1
ATOM 729 C C . ALA A 1 99 ? -15.234 -1.887 3.396 1.00 97.69 99 ALA A C 1
ATOM 731 O O . ALA A 1 99 ? -15.245 -0.863 2.702 1.00 97.69 99 ALA A O 1
ATOM 732 N N . LYS A 1 100 ? -15.406 -1.835 4.723 1.00 97.81 100 LYS A N 1
ATOM 733 C CA . LYS A 1 100 ? -15.551 -0.584 5.481 1.00 97.81 100 LYS A CA 1
ATOM 734 C C . LYS A 1 100 ? -14.217 0.135 5.643 1.00 97.81 100 LYS A C 1
ATOM 736 O O . LYS A 1 100 ? -14.206 1.356 5.498 1.00 97.81 100 LYS A O 1
ATOM 741 N N . ILE A 1 101 ? -13.125 -0.601 5.848 1.00 97.94 101 ILE A N 1
ATOM 742 C CA . ILE A 1 101 ? -11.763 -0.046 5.877 1.00 97.94 101 ILE A CA 1
ATOM 743 C C . ILE A 1 101 ? -11.431 0.603 4.526 1.00 97.94 101 ILE A C 1
ATOM 745 O O . ILE A 1 101 ? -11.038 1.767 4.470 1.00 97.94 101 ILE A O 1
ATOM 749 N N . LYS A 1 102 ? -11.711 -0.085 3.413 1.00 97.69 102 LYS A N 1
ATOM 750 C CA . LYS A 1 102 ? -11.556 0.455 2.053 1.00 97.69 102 LYS A CA 1
ATOM 751 C C . LYS A 1 102 ? -12.354 1.741 1.846 1.00 97.69 102 LYS A C 1
ATOM 753 O O . LYS A 1 102 ? -11.859 2.709 1.268 1.00 97.69 102 LYS A O 1
ATOM 758 N N . GLN A 1 103 ? -13.605 1.771 2.315 1.00 97.56 103 GLN A N 1
ATOM 759 C CA . GLN A 1 103 ? -14.422 2.986 2.282 1.00 97.56 103 GLN A CA 1
ATOM 760 C C . GLN A 1 103 ? -13.816 4.096 3.154 1.00 97.56 103 GLN A C 1
ATOM 762 O O . GLN A 1 103 ? -13.876 5.265 2.777 1.00 97.56 103 GLN A O 1
ATOM 767 N N . GLY A 1 104 ? -13.230 3.738 4.294 1.00 96.56 104 GLY A N 1
ATOM 768 C CA . GLY A 1 104 ? -12.502 4.643 5.170 1.00 96.56 104 GLY A CA 1
ATOM 769 C C . GLY A 1 104 ? -11.313 5.297 4.484 1.00 96.56 104 GLY A C 1
ATOM 770 O O . GLY A 1 104 ? -11.250 6.522 4.459 1.00 96.56 104 GLY A O 1
ATOM 771 N N . PHE A 1 105 ? -10.458 4.523 3.818 1.00 96.81 105 PHE A N 1
ATOM 772 C CA . PHE A 1 105 ? -9.363 5.080 3.020 1.00 96.81 105 PHE A CA 1
ATOM 773 C C . PHE A 1 105 ? -9.867 6.034 1.936 1.00 96.81 105 PHE A C 1
ATOM 775 O O . PHE A 1 105 ? -9.327 7.128 1.784 1.00 96.81 105 PHE A O 1
ATOM 782 N N . LYS A 1 106 ? -10.949 5.685 1.224 1.00 95.88 106 LYS A N 1
ATOM 783 C CA . LYS A 1 106 ? -11.562 6.600 0.244 1.00 95.88 106 LYS A CA 1
ATOM 784 C C . LYS A 1 106 ? -11.986 7.926 0.880 1.00 95.88 106 LYS A C 1
ATOM 786 O O . LYS A 1 106 ? -11.755 8.974 0.282 1.00 95.88 106 LYS A O 1
ATOM 791 N N . ARG A 1 107 ? -12.595 7.891 2.073 1.00 94.62 107 ARG A N 1
ATOM 792 C CA . ARG A 1 107 ? -12.977 9.109 2.809 1.00 94.62 107 ARG A CA 1
ATOM 793 C C . ARG A 1 107 ? -11.753 9.909 3.229 1.00 94.62 107 ARG A C 1
ATOM 795 O O . ARG A 1 107 ? -11.718 11.097 2.932 1.00 94.62 107 ARG A O 1
ATOM 802 N N . ALA A 1 108 ? -10.767 9.256 3.846 1.00 92.81 108 ALA A N 1
ATOM 803 C CA . ALA A 1 108 ? -9.528 9.890 4.274 1.00 92.81 108 ALA A CA 1
ATOM 804 C C . ALA A 1 108 ? -8.883 10.614 3.087 1.00 92.81 108 ALA A C 1
ATOM 806 O O . ALA A 1 108 ? -8.767 11.832 3.104 1.00 92.81 108 ALA A O 1
ATOM 807 N N . PHE A 1 109 ? -8.588 9.917 1.987 1.00 90.50 109 PHE A N 1
ATOM 808 C CA . PHE A 1 109 ? -7.937 10.534 0.827 1.00 90.50 109 PHE A CA 1
ATOM 809 C C . PHE A 1 109 ? -8.758 11.630 0.134 1.00 90.50 109 PHE A C 1
ATOM 811 O O . PHE A 1 109 ? -8.159 12.493 -0.504 1.00 90.50 109 PHE A O 1
ATOM 818 N N . SER A 1 110 ? -10.086 11.629 0.281 1.00 89.75 110 SER A N 1
ATOM 819 C CA . SER A 1 110 ? -10.967 12.681 -0.254 1.00 89.75 110 SER A CA 1
ATOM 820 C C . SER A 1 110 ? -11.091 13.904 0.664 1.00 89.75 110 SER A C 1
ATOM 822 O O . SER A 1 110 ? -11.713 14.892 0.272 1.00 89.75 110 SER A O 1
ATOM 824 N N . ALA A 1 111 ? -10.556 13.849 1.886 1.00 84.62 111 ALA A N 1
ATOM 825 C CA . ALA A 1 111 ? -10.609 14.961 2.825 1.00 84.62 111 ALA A CA 1
ATOM 826 C C . ALA A 1 111 ? -9.760 16.149 2.343 1.00 84.62 111 ALA A C 1
ATOM 828 O O . ALA A 1 111 ? -8.792 15.996 1.597 1.00 84.62 111 ALA A O 1
ATOM 829 N N . GLN A 1 112 ? -10.112 17.354 2.795 1.00 82.81 112 GLN A N 1
ATOM 830 C CA . GLN A 1 112 ? -9.262 18.527 2.613 1.00 82.81 112 GLN A CA 1
ATOM 831 C C . GLN A 1 112 ? -8.115 18.470 3.620 1.00 82.81 112 GLN A C 1
ATOM 833 O O . GLN A 1 112 ? -8.320 18.540 4.830 1.00 82.81 112 GLN A O 1
ATOM 838 N N . TRP A 1 113 ? -6.903 18.339 3.096 1.00 75.69 113 TRP A N 1
ATOM 839 C CA . TRP A 1 113 ? -5.675 18.263 3.873 1.00 75.69 113 TRP A CA 1
ATOM 840 C C . TRP A 1 113 ? -5.044 19.645 3.994 1.00 75.69 113 TRP A C 1
ATOM 842 O O . TRP A 1 113 ? -5.053 20.417 3.035 1.00 75.69 113 TRP A O 1
ATOM 852 N N . SER A 1 114 ? -4.436 19.955 5.140 1.00 70.12 114 SER A N 1
ATOM 853 C CA . SER A 1 114 ? -3.493 21.072 5.175 1.00 70.12 114 SER A CA 1
ATOM 854 C C . SER A 1 114 ? -2.263 20.695 4.338 1.00 70.12 114 SER A C 1
ATOM 856 O O . SER A 1 114 ? -1.766 19.570 4.435 1.00 70.12 114 SER A O 1
ATOM 858 N N . GLU A 1 115 ? -1.749 21.621 3.521 1.00 63.78 115 GLU A N 1
ATOM 859 C CA . GLU A 1 115 ? -0.566 21.381 2.663 1.00 63.78 115 GLU A CA 1
ATOM 860 C C . GLU A 1 115 ? 0.640 20.850 3.453 1.00 63.78 115 GLU A C 1
ATOM 862 O O . GLU A 1 115 ? 1.480 20.115 2.942 1.00 63.78 115 GLU A O 1
ATOM 867 N N . LYS A 1 116 ? 0.684 21.194 4.741 1.00 63.44 116 LYS A N 1
ATOM 868 C CA . LYS A 1 116 ? 1.736 20.843 5.686 1.00 63.44 116 LYS A CA 1
ATOM 869 C C . LYS A 1 116 ? 1.744 19.371 6.109 1.00 63.44 116 LYS A C 1
ATOM 871 O O . LYS A 1 116 ? 2.746 18.935 6.644 1.00 63.44 116 LYS A O 1
ATOM 876 N N . LEU A 1 117 ? 0.692 18.581 5.899 1.00 65.44 117 LEU A N 1
ATOM 877 C CA . LEU A 1 117 ? 0.693 17.202 6.411 1.00 65.44 117 LEU A CA 1
ATOM 878 C C . LEU A 1 117 ? 1.341 16.193 5.456 1.00 65.44 117 LEU A C 1
ATOM 880 O O . LEU A 1 117 ? 2.039 15.294 5.909 1.00 65.44 117 LEU A O 1
ATOM 884 N N . ARG A 1 118 ? 1.150 16.330 4.141 1.00 68.00 118 ARG A N 1
ATOM 885 C CA . ARG A 1 118 ? 1.441 15.238 3.194 1.00 68.00 118 ARG A CA 1
ATOM 886 C C . ARG A 1 118 ? 2.927 15.038 2.866 1.00 68.00 118 ARG A C 1
ATOM 888 O O . ARG A 1 118 ? 3.313 13.933 2.510 1.00 68.00 118 ARG A O 1
ATOM 895 N N . TYR A 1 119 ? 3.741 16.088 2.978 1.00 67.56 119 TYR A N 1
ATOM 896 C CA . TYR A 1 119 ? 5.148 16.089 2.545 1.00 67.56 119 TYR A CA 1
ATOM 897 C C . TYR A 1 119 ? 6.115 16.591 3.627 1.00 67.56 119 TYR A C 1
ATOM 899 O O . TYR A 1 119 ? 7.202 17.071 3.315 1.00 67.56 119 TYR A O 1
ATOM 907 N N . GLN A 1 120 ? 5.714 16.538 4.901 1.00 72.56 120 GLN A N 1
ATOM 908 C CA . GLN A 1 120 ? 6.581 16.925 6.015 1.00 72.56 120 GLN A CA 1
ATOM 909 C C . GLN A 1 120 ? 7.208 15.710 6.695 1.00 72.56 120 GLN A C 1
ATOM 911 O O . GLN A 1 120 ? 6.516 14.755 7.047 1.00 72.56 120 GLN A O 1
ATOM 916 N N . GLY A 1 121 ? 8.522 15.792 6.923 1.00 83.50 121 GLY A N 1
ATOM 917 C CA . GLY A 1 121 ? 9.293 14.732 7.567 1.00 83.50 121 GLY A CA 1
ATOM 918 C C . GLY A 1 121 ? 9.261 13.433 6.765 1.00 83.50 121 GLY A C 1
ATOM 919 O O . GLY A 1 121 ? 9.394 13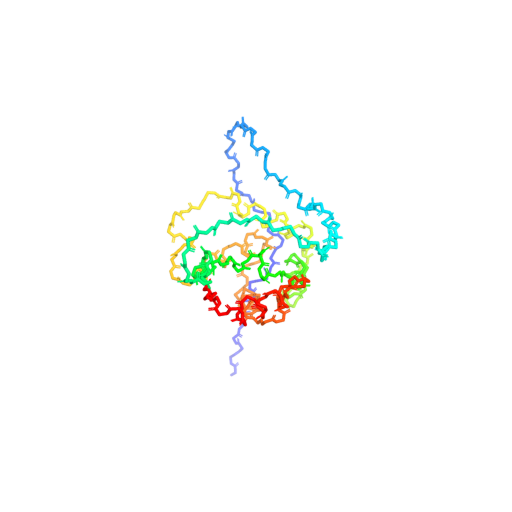.446 5.544 1.00 83.50 121 GLY A O 1
ATOM 920 N N . ASP A 1 122 ? 9.061 12.319 7.462 1.00 84.25 122 ASP A N 1
ATOM 921 C CA . ASP A 1 122 ? 8.891 10.981 6.886 1.00 84.25 122 ASP A CA 1
AT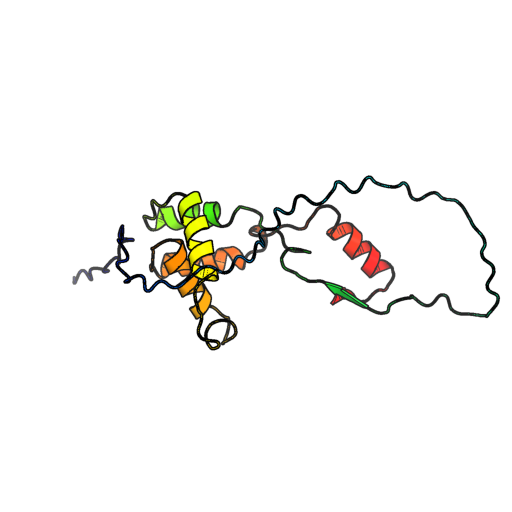OM 922 C C . ASP A 1 122 ? 7.434 10.680 6.475 1.00 84.25 122 ASP A C 1
ATOM 924 O O . ASP A 1 122 ? 7.120 9.571 6.051 1.00 84.25 122 ASP A O 1
ATOM 928 N N . GLY A 1 123 ? 6.520 11.651 6.613 1.00 88.44 123 GLY A N 1
ATOM 929 C CA . GLY A 1 123 ? 5.093 11.467 6.345 1.00 88.44 123 GLY A CA 1
ATOM 930 C C . GLY A 1 123 ? 4.359 10.606 7.381 1.00 88.44 123 GLY A C 1
ATOM 931 O O . GLY A 1 123 ? 3.148 10.402 7.243 1.00 88.44 123 GLY A O 1
ATOM 932 N N . ARG A 1 124 ? 5.028 10.136 8.444 1.00 90.56 124 ARG A N 1
ATOM 933 C CA . ARG A 1 124 ? 4.426 9.287 9.485 1.00 90.56 124 ARG A CA 1
ATOM 934 C C . ARG A 1 124 ? 3.217 9.943 10.167 1.00 90.56 124 ARG A C 1
ATOM 936 O O . ARG A 1 124 ? 2.196 9.265 10.289 1.00 90.56 124 ARG A O 1
ATOM 943 N N . PRO A 1 125 ? 3.227 11.248 10.530 1.00 90.25 125 PRO A N 1
ATOM 944 C CA . PRO A 1 125 ? 2.050 11.901 11.114 1.00 90.25 125 PRO A CA 1
ATOM 945 C C . PRO A 1 125 ? 0.830 11.903 10.184 1.00 90.25 125 PRO A C 1
ATOM 947 O O . PRO A 1 125 ? -0.304 11.752 10.641 1.00 90.25 125 PRO A O 1
ATOM 950 N N . PHE A 1 126 ? 1.055 12.045 8.875 1.00 90.69 126 PHE A N 1
ATOM 951 C CA . PHE A 1 126 ? -0.007 11.964 7.876 1.00 90.69 126 PHE A CA 1
ATOM 952 C C . PHE A 1 126 ? -0.577 10.551 7.789 1.00 90.69 126 PHE A C 1
ATOM 954 O O . PHE A 1 126 ? -1.795 10.380 7.861 1.00 90.69 126 PHE A O 1
ATOM 961 N N . TRP A 1 127 ? 0.286 9.536 7.702 1.00 93.25 127 TRP A N 1
ATOM 962 C CA . TRP A 1 127 ? -0.160 8.147 7.644 1.00 93.25 127 TRP A CA 1
ATOM 963 C C . TRP A 1 127 ? -0.924 7.734 8.894 1.00 93.25 127 TRP A C 1
ATOM 965 O O . TRP A 1 127 ? -1.996 7.151 8.771 1.00 93.25 127 TRP A O 1
ATOM 975 N N . LYS A 1 128 ? -0.455 8.121 10.079 1.00 93.75 128 LYS A N 1
ATOM 976 C CA . LYS A 1 128 ? -1.154 7.854 11.339 1.00 93.75 128 LYS A CA 1
ATOM 977 C C . LYS A 1 128 ? -2.586 8.379 11.336 1.00 93.75 128 LYS A C 1
ATOM 979 O O . LYS A 1 128 ? -3.514 7.668 11.720 1.00 93.75 128 LYS A O 1
ATOM 984 N N . PHE A 1 129 ? -2.785 9.599 10.840 1.00 91.50 129 PHE A N 1
ATOM 985 C CA . PHE A 1 129 ? -4.124 10.156 10.681 1.00 91.50 129 PHE A CA 1
ATOM 986 C C . PHE A 1 129 ? -4.959 9.362 9.667 1.00 91.50 129 PHE A C 1
ATOM 988 O O . PHE A 1 129 ? -6.096 9.001 9.963 1.00 91.50 129 PHE A O 1
ATOM 995 N N . VAL A 1 130 ? -4.402 9.057 8.488 1.00 94.19 130 VAL A N 1
ATOM 996 C CA . VAL A 1 130 ? -5.105 8.290 7.444 1.00 94.19 130 VAL A CA 1
ATOM 997 C C . VAL A 1 130 ? -5.554 6.925 7.972 1.00 94.19 130 VAL A C 1
ATOM 999 O O . VAL A 1 130 ? -6.697 6.536 7.739 1.00 94.19 130 VAL A O 1
ATOM 1002 N N . VAL A 1 131 ? -4.688 6.214 8.701 1.00 96.50 131 VAL A N 1
ATOM 1003 C CA . VAL A 1 131 ? -4.993 4.904 9.297 1.00 96.50 131 VAL A CA 1
ATOM 1004 C C . VAL A 1 131 ? -6.108 5.015 10.334 1.00 96.50 131 VAL A C 1
ATOM 1006 O O . VAL A 1 131 ? -7.061 4.231 10.287 1.00 96.50 131 VAL A O 1
ATOM 1009 N N . SER A 1 132 ? -6.032 6.011 11.218 1.00 95.25 132 SER A N 1
ATOM 1010 C CA . SER A 1 132 ? -7.067 6.263 12.223 1.00 95.25 132 SER A CA 1
ATOM 1011 C C . SER A 1 132 ? -8.426 6.561 11.581 1.00 95.25 132 SER A C 1
ATOM 1013 O O . SER A 1 132 ? -9.422 5.923 11.917 1.00 95.25 132 SER A O 1
ATOM 1015 N N . GLU A 1 133 ? -8.476 7.431 10.570 1.00 94.12 133 GLU A N 1
ATOM 1016 C CA . GLU A 1 133 ? -9.713 7.744 9.836 1.00 94.12 133 GLU A CA 1
ATOM 1017 C C . GLU A 1 133 ? -10.260 6.550 9.038 1.00 94.12 133 GLU A C 1
ATOM 1019 O O . GLU A 1 133 ? -11.479 6.357 8.920 1.00 94.12 133 GLU A O 1
ATOM 1024 N N . ALA A 1 134 ? -9.369 5.741 8.458 1.00 96.50 134 ALA A N 1
ATOM 1025 C CA . ALA A 1 134 ? -9.761 4.618 7.621 1.00 96.50 134 ALA A CA 1
ATOM 1026 C C . ALA A 1 134 ? -10.342 3.456 8.434 1.00 96.50 134 ALA A C 1
ATOM 1028 O O . ALA A 1 134 ? -11.311 2.819 8.008 1.00 96.50 134 ALA A O 1
ATOM 1029 N N . THR A 1 135 ? -9.761 3.193 9.601 1.00 96.56 135 THR A N 1
ATOM 1030 C CA . THR A 1 135 ? -10.097 2.039 10.445 1.00 96.56 135 THR A CA 1
ATOM 1031 C C . THR A 1 135 ? -11.014 2.394 11.610 1.00 96.56 135 THR A C 1
ATOM 1033 O O . THR A 1 135 ? -11.707 1.520 12.128 1.00 96.56 135 THR A O 1
ATOM 1036 N N . GLY A 1 136 ? -11.049 3.664 12.014 1.00 94.81 136 GLY A N 1
ATOM 1037 C CA . GLY A 1 136 ? -11.689 4.111 13.248 1.00 94.81 136 GLY A CA 1
ATOM 1038 C C . GLY A 1 136 ? -10.905 3.751 14.515 1.00 94.81 136 GLY A C 1
ATOM 1039 O O . GLY A 1 136 ? -11.460 3.890 15.605 1.00 94.81 136 GLY A O 1
ATOM 1040 N N . CYS A 1 137 ? -9.657 3.276 14.400 1.00 94.44 137 CYS A N 1
ATOM 1041 C CA . CYS A 1 137 ? -8.813 2.954 15.546 1.00 94.44 137 CYS A CA 1
ATOM 1042 C C . CYS A 1 137 ? -7.557 3.833 15.586 1.00 94.44 137 CYS A C 1
ATOM 1044 O O . CYS A 1 137 ? -6.762 3.845 14.652 1.00 94.44 137 CYS A O 1
ATOM 1046 N N . GLY A 1 138 ? -7.395 4.560 16.694 1.00 93.75 138 GLY A N 1
ATOM 1047 C CA . GLY A 1 138 ? -6.248 5.430 16.963 1.00 93.75 138 GLY A CA 1
ATOM 1048 C C . GLY A 1 138 ? -5.203 4.805 17.887 1.00 93.75 138 GLY A C 1
ATOM 1049 O O . GLY A 1 138 ? -4.479 5.546 18.542 1.00 93.75 138 GLY A O 1
ATOM 1050 N N . ASP A 1 139 ? -5.182 3.475 17.995 1.00 96.06 139 ASP A N 1
ATOM 1051 C CA . ASP A 1 139 ? -4.185 2.741 18.774 1.00 96.06 139 ASP A CA 1
ATOM 1052 C C . ASP A 1 139 ? -2.790 2.900 18.139 1.00 96.06 139 ASP A C 1
ATOM 1054 O O . ASP A 1 139 ? -2.630 2.741 16.925 1.00 96.0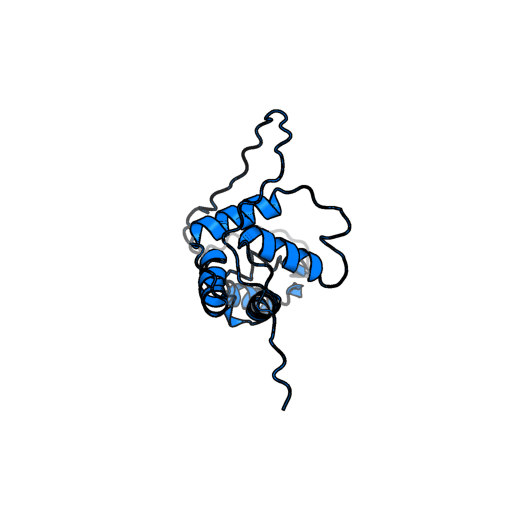6 139 ASP A O 1
ATOM 1058 N N . GLU A 1 140 ? -1.803 3.283 18.954 1.00 96.62 140 GLU A N 1
ATOM 1059 C CA . GLU A 1 140 ? -0.441 3.573 18.491 1.00 96.62 140 GLU A CA 1
ATOM 1060 C C . GLU A 1 140 ? 0.260 2.310 18.002 1.00 96.62 140 GLU A C 1
ATOM 1062 O O . GLU A 1 140 ? 0.831 2.306 16.918 1.00 96.62 140 GLU A O 1
ATOM 1067 N N . ASP A 1 141 ? 0.175 1.229 18.773 1.00 97.81 141 ASP A N 1
ATOM 1068 C CA . ASP A 1 141 ? 0.879 -0.015 18.485 1.00 97.81 141 ASP A CA 1
ATOM 1069 C C . ASP A 1 141 ? 0.311 -0.662 17.215 1.00 97.81 141 ASP A C 1
ATOM 1071 O O . ASP A 1 141 ? 1.060 -1.209 16.404 1.00 97.81 141 ASP A O 1
ATOM 1075 N N . PHE A 1 142 ? -1.004 -0.537 16.992 1.00 97.75 142 PHE A N 1
ATOM 1076 C CA . PHE A 1 142 ? -1.634 -0.916 15.728 1.00 97.75 142 PHE A CA 1
ATOM 1077 C C . PHE A 1 142 ? -1.054 -0.137 14.546 1.00 97.75 142 PHE A C 1
ATOM 1079 O O . PHE A 1 142 ? -0.719 -0.736 13.520 1.00 97.75 142 PHE A O 1
ATOM 1086 N N . PHE A 1 143 ? -0.950 1.190 14.677 1.00 98.00 143 PHE A N 1
ATOM 1087 C CA . PHE A 1 143 ? -0.376 2.033 13.633 1.00 98.00 143 PHE A CA 1
ATOM 1088 C C . PHE A 1 143 ? 1.079 1.650 13.340 1.00 98.00 143 PHE A C 1
ATOM 1090 O O . PHE A 1 143 ? 1.452 1.509 12.176 1.00 98.00 143 PHE A O 1
ATOM 1097 N N . GLU A 1 144 ? 1.885 1.458 14.379 1.00 97.81 144 GLU A N 1
ATOM 1098 C CA . GLU A 1 144 ? 3.295 1.103 14.247 1.00 97.81 144 GLU A CA 1
ATOM 1099 C C . GLU A 1 144 ? 3.461 -0.247 13.531 1.00 97.81 144 GLU A C 1
ATOM 1101 O O . GLU A 1 144 ? 4.237 -0.335 12.578 1.00 97.81 144 GLU A O 1
ATOM 1106 N N . GLU A 1 145 ? 2.658 -1.264 13.872 1.00 98.19 145 GLU A N 1
ATOM 1107 C CA . GLU A 1 145 ? 2.731 -2.570 13.203 1.00 98.19 145 GLU A CA 1
ATOM 1108 C C . GLU A 1 145 ? 2.356 -2.483 11.711 1.00 98.19 145 GLU A C 1
ATOM 1110 O O . GLU A 1 145 ? 3.052 -3.058 10.866 1.00 98.19 145 GLU A O 1
ATOM 1115 N N . VAL A 1 146 ? 1.294 -1.748 11.345 1.00 97.50 146 VAL A N 1
ATOM 1116 C CA . VAL A 1 146 ? 0.942 -1.579 9.919 1.00 97.50 146 VAL A CA 1
ATOM 1117 C C . VAL A 1 146 ? 1.976 -0.740 9.172 1.00 97.50 146 VAL A C 1
ATOM 1119 O O . VAL A 1 146 ? 2.258 -1.020 8.006 1.00 97.50 146 VAL A O 1
ATOM 1122 N N . TYR A 1 147 ? 2.563 0.267 9.821 1.00 96.25 147 TYR A N 1
ATOM 1123 C CA . TYR A 1 147 ? 3.589 1.113 9.219 1.00 96.25 147 TYR A CA 1
ATOM 1124 C C . TYR A 1 147 ? 4.862 0.307 8.930 1.00 96.25 147 TYR A C 1
ATOM 1126 O O . TYR A 1 147 ? 5.402 0.363 7.824 1.00 96.25 147 TYR A O 1
ATOM 1134 N N . GLU A 1 148 ? 5.295 -0.516 9.885 1.00 96.69 148 GLU A N 1
ATOM 1135 C CA . GLU A 1 148 ? 6.431 -1.424 9.718 1.00 96.69 148 GLU A CA 1
ATOM 1136 C C . GLU A 1 148 ? 6.158 -2.551 8.720 1.00 96.69 148 GLU A C 1
ATOM 1138 O O . GLU A 1 148 ? 7.079 -2.973 8.019 1.00 96.69 148 GLU A O 1
ATOM 1143 N N . TYR A 1 149 ? 4.919 -3.045 8.621 1.00 97.88 149 TYR A N 1
ATOM 1144 C CA . TYR A 1 149 ? 4.552 -4.063 7.633 1.00 97.88 149 TYR A CA 1
ATOM 1145 C C . TYR A 1 149 ? 4.910 -3.615 6.210 1.00 97.88 149 TYR A C 1
ATOM 1147 O O . TYR A 1 149 ? 5.578 -4.352 5.490 1.00 97.88 149 TYR A O 1
ATOM 1155 N N . TYR A 1 150 ? 4.560 -2.384 5.824 1.00 96.50 150 TYR A N 1
ATOM 1156 C CA . TYR A 1 150 ? 4.851 -1.868 4.479 1.00 96.50 150 TYR A CA 1
ATOM 1157 C C . TYR A 1 150 ? 6.318 -1.490 4.244 1.00 96.50 150 TYR A C 1
ATOM 1159 O O . TYR A 1 150 ? 6.708 -1.277 3.095 1.00 96.50 150 TYR A O 1
ATOM 1167 N N . ALA A 1 151 ? 7.148 -1.450 5.288 1.00 95.50 151 ALA A N 1
ATOM 1168 C CA . ALA A 1 151 ? 8.595 -1.304 5.140 1.00 95.50 151 ALA A CA 1
ATOM 1169 C C . ALA A 1 151 ? 9.286 -2.622 4.735 1.00 95.50 151 ALA A C 1
ATOM 1171 O O . ALA A 1 151 ? 10.449 -2.609 4.327 1.00 95.50 151 ALA A O 1
ATOM 1172 N N . LYS A 1 152 ? 8.594 -3.763 4.847 1.00 97.06 152 LYS A N 1
ATOM 1173 C CA . LYS A 1 152 ? 9.140 -5.087 4.530 1.00 97.06 152 LYS A CA 1
ATOM 1174 C C . LYS A 1 152 ? 8.902 -5.437 3.064 1.00 97.06 152 LYS A C 1
ATOM 1176 O O . LYS A 1 152 ? 7.869 -5.112 2.487 1.00 97.06 152 LYS A O 1
ATOM 1181 N N . GLY A 1 153 ? 9.870 -6.122 2.454 1.00 95.25 153 GLY A N 1
ATOM 1182 C CA . GLY A 1 153 ? 9.818 -6.478 1.032 1.00 95.25 153 GLY A CA 1
ATOM 1183 C C . GLY A 1 153 ? 8.689 -7.446 0.666 1.00 95.25 153 GLY A C 1
ATOM 1184 O O . GLY A 1 153 ? 8.223 -7.418 -0.464 1.00 95.25 153 GLY A O 1
ATOM 1185 N N . ASP A 1 154 ? 8.221 -8.260 1.611 1.00 96.25 154 ASP A N 1
ATOM 1186 C CA . ASP A 1 154 ? 7.138 -9.237 1.437 1.00 96.25 154 ASP A CA 1
ATOM 1187 C C . ASP A 1 154 ? 5.735 -8.610 1.382 1.00 96.25 154 ASP A C 1
ATOM 1189 O O . ASP A 1 154 ? 4.797 -9.245 0.900 1.00 96.25 154 ASP A O 1
ATOM 1193 N N . ALA A 1 155 ? 5.581 -7.351 1.805 1.00 97.69 155 ALA A N 1
ATOM 1194 C CA . ALA A 1 155 ? 4.367 -6.574 1.553 1.00 97.69 155 ALA A CA 1
ATOM 1195 C C . ALA A 1 155 ? 4.189 -6.228 0.062 1.00 97.69 155 ALA A C 1
ATOM 1197 O O . ALA A 1 155 ? 3.110 -5.785 -0.354 1.00 97.69 155 ALA A O 1
ATOM 1198 N N . TRP A 1 156 ? 5.232 -6.448 -0.743 1.00 98.25 156 TRP A N 1
ATOM 1199 C CA . TRP A 1 156 ? 5.311 -6.051 -2.137 1.00 98.25 156 TRP A CA 1
ATOM 1200 C C . TRP A 1 156 ? 5.673 -7.227 -3.040 1.00 98.25 156 TRP A C 1
ATOM 1202 O O . TRP A 1 156 ? 6.330 -8.187 -2.642 1.00 98.25 156 TRP A O 1
ATOM 1212 N N . HIS A 1 157 ? 5.289 -7.124 -4.304 1.00 97.44 157 HIS A N 1
ATOM 1213 C CA . HIS A 1 157 ? 5.812 -7.984 -5.353 1.00 97.44 157 HIS A CA 1
ATOM 1214 C C . HIS A 1 157 ? 6.011 -7.198 -6.648 1.00 97.44 157 HIS A C 1
ATOM 1216 O O . HIS A 1 157 ? 5.408 -6.144 -6.862 1.00 97.44 157 HIS A O 1
ATOM 1222 N N . LEU A 1 158 ? 6.853 -7.738 -7.529 1.00 97.12 158 LEU A N 1
ATOM 1223 C CA . LEU A 1 158 ? 7.024 -7.218 -8.880 1.00 97.12 158 LEU A CA 1
ATOM 1224 C C . LEU A 1 158 ? 5.889 -7.714 -9.796 1.00 97.12 158 LEU A C 1
ATOM 1226 O O . LEU A 1 158 ? 5.447 -8.860 -9.648 1.00 97.12 158 LEU A O 1
ATOM 1230 N N . PRO A 1 159 ? 5.432 -6.915 -10.776 1.00 96.62 159 PRO A N 1
ATOM 1231 C CA . PRO A 1 159 ? 4.615 -7.427 -11.866 1.00 96.62 159 PRO A CA 1
ATOM 1232 C C . PRO A 1 159 ? 5.362 -8.479 -12.689 1.00 96.62 159 PRO A C 1
ATOM 1234 O O . PRO A 1 159 ? 6.594 -8.490 -12.770 1.00 96.62 159 PRO A O 1
ATOM 1237 N N . ASN A 1 160 ? 4.599 -9.322 -13.382 1.00 95.94 160 ASN A N 1
ATOM 1238 C CA . ASN A 1 160 ? 5.154 -10.325 -14.287 1.00 95.94 160 ASN A CA 1
ATOM 1239 C C . ASN A 1 160 ? 6.055 -9.676 -15.349 1.00 95.94 160 ASN A C 1
ATOM 1241 O O . ASN A 1 160 ? 5.669 -8.700 -15.991 1.00 95.94 160 ASN A O 1
ATOM 12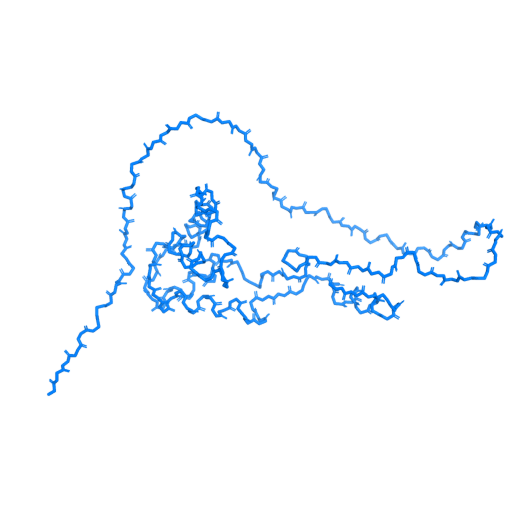45 N N . GLY A 1 161 ? 7.253 -10.232 -15.534 1.00 95.44 161 GLY A N 1
ATOM 1246 C CA . GLY A 1 161 ? 8.233 -9.759 -16.515 1.00 95.44 161 GLY A CA 1
ATOM 1247 C C . GLY A 1 161 ? 8.987 -8.483 -16.124 1.00 95.44 161 GLY A C 1
ATOM 1248 O O . GLY A 1 161 ? 9.908 -8.101 -16.845 1.00 95.44 161 GLY A O 1
ATOM 1249 N N . ALA A 1 162 ? 8.665 -7.832 -14.998 1.00 95.44 162 ALA A N 1
ATOM 1250 C CA . ALA A 1 162 ? 9.376 -6.626 -14.568 1.00 95.44 162 ALA A CA 1
ATOM 1251 C C . ALA A 1 162 ? 10.858 -6.916 -14.276 1.00 95.44 162 ALA A C 1
ATOM 1253 O O . ALA A 1 162 ? 11.724 -6.175 -14.733 1.00 95.44 162 ALA A O 1
ATOM 1254 N N . PHE A 1 163 ? 11.159 -8.025 -13.591 1.00 94.94 163 PHE A N 1
ATOM 1255 C CA . PHE A 1 163 ? 12.536 -8.444 -13.305 1.00 94.94 163 PHE A CA 1
ATOM 1256 C C . PHE A 1 163 ? 13.345 -8.730 -14.580 1.00 94.94 163 PHE A C 1
ATOM 1258 O O . PHE A 1 163 ? 14.456 -8.222 -14.739 1.00 94.94 163 PHE A O 1
ATOM 1265 N N . ASP A 1 164 ? 12.769 -9.492 -15.513 1.00 95.88 164 ASP A N 1
ATOM 1266 C CA . ASP A 1 164 ? 13.435 -9.842 -16.772 1.00 95.88 164 ASP A CA 1
ATOM 1267 C C . ASP A 1 164 ? 13.678 -8.594 -17.625 1.00 95.88 164 ASP A C 1
ATOM 1269 O O . ASP A 1 164 ? 14.777 -8.379 -18.133 1.00 95.88 164 ASP A O 1
ATOM 1273 N N . THR A 1 165 ? 12.673 -7.720 -17.720 1.00 93.88 165 THR A N 1
ATOM 1274 C CA . THR A 1 165 ? 12.773 -6.455 -18.460 1.00 93.88 165 THR A CA 1
ATOM 1275 C C . THR A 1 165 ? 13.854 -5.557 -17.866 1.00 93.88 165 THR A C 1
ATOM 1277 O O . THR A 1 165 ? 14.669 -5.004 -18.601 1.00 93.88 165 THR A O 1
ATOM 1280 N N . MET A 1 166 ? 13.904 -5.448 -16.537 1.00 92.69 166 MET A N 1
ATOM 1281 C CA . MET A 1 166 ? 14.913 -4.661 -15.829 1.00 92.69 166 MET A CA 1
ATOM 1282 C C . MET A 1 166 ? 16.329 -5.183 -16.086 1.00 92.69 166 MET A C 1
ATOM 1284 O O . MET A 1 166 ? 17.242 -4.405 -16.358 1.00 92.69 166 MET A O 1
ATOM 1288 N N . THR A 1 167 ? 16.497 -6.506 -16.040 1.00 92.50 167 THR A N 1
ATOM 1289 C CA . THR A 1 167 ? 17.771 -7.179 -16.324 1.00 92.50 167 THR A CA 1
ATOM 1290 C C . THR A 1 167 ? 18.227 -6.895 -17.754 1.00 92.50 167 THR A C 1
ATOM 1292 O O . THR A 1 167 ? 19.342 -6.425 -17.957 1.00 92.50 167 THR A O 1
ATOM 1295 N N . LEU A 1 168 ? 17.338 -7.058 -18.739 1.00 91.88 168 LEU A N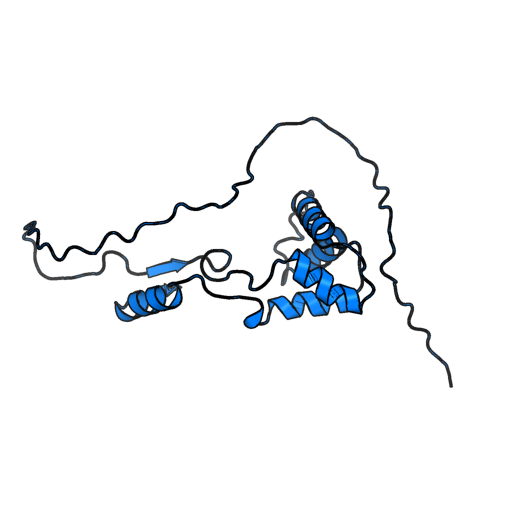 1
ATOM 1296 C CA . LEU A 1 168 ? 17.641 -6.783 -20.148 1.00 91.88 168 LEU A CA 1
ATOM 1297 C C . LEU A 1 168 ? 18.031 -5.321 -20.400 1.00 91.88 168 LEU A C 1
ATOM 1299 O O . LEU A 1 168 ? 18.968 -5.049 -21.151 1.00 91.88 168 LEU A O 1
ATOM 1303 N N . LEU A 1 169 ? 17.329 -4.373 -19.774 1.00 89.75 169 LEU A N 1
ATOM 1304 C CA . LEU A 1 169 ? 17.632 -2.946 -19.904 1.00 89.75 169 LEU A CA 1
ATOM 1305 C C . LEU A 1 169 ? 19.000 -2.598 -19.308 1.00 89.75 169 LEU A C 1
ATOM 1307 O O . LEU A 1 169 ? 19.757 -1.823 -19.903 1.00 89.75 169 LEU A O 1
ATOM 1311 N N . LYS A 1 170 ? 19.332 -3.199 -18.163 1.00 87.94 170 LYS A N 1
ATOM 1312 C CA . LYS A 1 170 ? 20.628 -3.024 -17.507 1.00 87.94 170 LYS A CA 1
ATOM 1313 C C . LYS A 1 170 ? 21.764 -3.632 -18.333 1.00 87.94 170 LYS A C 1
ATOM 1315 O O . LYS A 1 170 ? 22.789 -2.979 -18.522 1.00 87.94 170 LYS A O 1
ATOM 1320 N N . ASP A 1 171 ? 21.567 -4.830 -18.877 1.00 88.81 171 ASP A N 1
ATOM 1321 C CA . ASP A 1 171 ? 22.563 -5.532 -19.697 1.00 88.81 171 ASP A CA 1
ATOM 1322 C C . ASP A 1 171 ? 22.811 -4.832 -21.042 1.00 88.81 171 ASP A C 1
ATOM 1324 O O . ASP A 1 171 ? 23.928 -4.841 -21.559 1.00 88.81 171 ASP A O 1
ATOM 1328 N N . ALA A 1 172 ? 21.808 -4.129 -21.579 1.00 86.06 172 ALA A N 1
ATOM 1329 C CA . ALA A 1 172 ? 21.964 -3.233 -22.729 1.00 86.06 172 ALA A CA 1
ATOM 1330 C C . ALA A 1 172 ? 22.772 -1.950 -22.406 1.00 86.06 172 ALA A C 1
ATOM 1332 O O . ALA A 1 172 ? 22.974 -1.091 -23.271 1.00 86.06 172 ALA A O 1
ATOM 1333 N N . GLY A 1 173 ? 23.237 -1.808 -21.161 1.00 79.62 173 GLY A N 1
ATOM 1334 C CA . GLY A 1 173 ? 24.046 -0.704 -20.659 1.00 79.62 173 GLY A CA 1
ATOM 1335 C C . GLY A 1 173 ? 23.243 0.521 -20.226 1.00 79.62 173 GLY A C 1
ATOM 1336 O O . GLY A 1 173 ? 23.859 1.524 -19.848 1.00 79.62 173 GLY A O 1
ATOM 1337 N N . GLY A 1 174 ? 21.908 0.479 -20.312 1.00 75.94 174 GLY A N 1
ATOM 1338 C CA . GLY A 1 174 ? 21.016 1.571 -19.914 1.00 75.94 174 GLY A CA 1
ATOM 1339 C C . GLY A 1 174 ? 21.167 1.923 -18.435 1.00 75.94 174 GLY A C 1
ATOM 1340 O O . GLY A 1 174 ? 21.284 1.031 -17.596 1.00 75.94 174 GLY A O 1
ATOM 1341 N N . GLN A 1 175 ? 21.162 3.218 -18.106 1.00 79.62 175 GLN A N 1
ATOM 1342 C CA . GLN A 1 175 ? 21.029 3.641 -16.711 1.00 79.62 175 GLN A CA 1
ATOM 1343 C C . GLN A 1 175 ? 19.552 3.597 -16.316 1.00 79.62 175 GLN A C 1
ATOM 1345 O O . GLN A 1 175 ? 18.702 4.129 -17.029 1.00 79.62 175 GLN A O 1
ATOM 1350 N N . ILE A 1 176 ? 19.249 2.958 -15.191 1.00 78.44 176 ILE A N 1
ATOM 1351 C CA . ILE A 1 176 ? 17.897 2.894 -14.637 1.00 78.44 176 ILE A CA 1
ATOM 1352 C C . ILE A 1 176 ? 17.961 3.556 -13.270 1.00 78.44 176 ILE A C 1
ATOM 1354 O O . ILE A 1 176 ? 18.735 3.101 -12.424 1.00 78.44 176 ILE A O 1
ATOM 1358 N N . ASN A 1 177 ? 17.207 4.642 -13.101 1.00 63.75 177 ASN A N 1
ATOM 1359 C CA . ASN A 1 177 ? 17.150 5.417 -11.861 1.00 63.75 177 ASN A CA 1
ATOM 1360 C C . ASN A 1 177 ? 15.717 5.503 -11.339 1.00 63.75 177 ASN A C 1
ATOM 1362 O O . ASN A 1 177 ? 14.786 5.581 -12.177 1.00 63.75 177 ASN A O 1
#

Radius of gyration: 24.39 Å; chains: 1; bounding box: 53×34×90 Å

Secondary structure (DSSP, 8-state):
--------------------------------------------------------S----S-SEE---TBTTTBEESS-HHHHHHHHHGGGT----HHHHHHHHHHHHHS---HHHHTSTTSHHHHHHHHHHHHS---HHHHHHHHHHHHSGGGEEPPTTHHHHHHHHHHTT-EE-

pLDDT: mean 74.2, std 25.46, range [30.12, 98.25]